Protein AF-A0A151QLY7-F1 (afdb_monomer)

Foldseek 3Di:
DQAPVNVVVQVVCVVVVHDDDDDDPDPDHHVLQDWDWDADPVGDIDTDNPRDPDDDDDDPVVVVVVVVCVVVVNDDDDQDWDWDADPVVRDIDDIDGDD

Solvent-accessible surface area (backbone atoms only — not comparable to full-atom values): 6435 Å² total; per-residue (Å²): 104,37,24,68,68,50,50,52,52,45,51,53,42,40,76,71,74,41,90,75,86,90,71,57,88,59,100,62,72,33,51,58,62,35,69,46,76,46,70,49,96,89,64,53,79,45,80,40,56,82,62,50,77,73,84,87,80,89,49,71,81,54,45,58,54,50,52,52,36,35,79,70,66,76,46,77,87,85,86,70,75,50,74,50,72,41,81,89,78,74,39,72,52,82,67,51,76,78,131

Radius of gyration: 18.34 Å; Cα contacts (8 Å, |Δi|>4): 97; chains: 1; bounding box: 46×32×51 Å

Secondary structure (DSSP, 8-state):
---HHHHHHHHHHHHTT-------SSSSS-GGGPPEEEE-TT--EEEE--S-S------HHHHHHHHHHHHTTS-----PPB--EETTTTEEPP-B---

Sequence (99 aa):
MVAVSGAVCASTLARNGVSVTLFESARGPGGRMSQRREKTEDGTELHFDHGAPFFSVSKFEVLRLVQEWESRGFLAEWKEKFGSFDFHTLKFNNIEQVD

Structure (mmCIF, N/CA/C/O backbone):
data_AF-A0A151QLY7-F1
#
_entry.id   AF-A0A151QLY7-F1
#
loop_
_atom_site.group_PDB
_atom_site.id
_atom_site.type_symbol
_atom_site.label_atom_id
_atom_site.label_alt_id
_atom_site.label_comp_id
_atom_site.label_asym_id
_atom_site.label_entity_id
_atom_site.label_seq_id
_atom_site.pdbx_PDB_ins_code
_atom_site.Cartn_x
_atom_site.Cartn_y
_atom_site.Cartn_z
_atom_site.occupancy
_atom_site.B_iso_or_equiv
_atom_site.auth_seq_id
_atom_site.auth_comp_id
_atom_site.auth_asym_id
_atom_site.auth_atom_id
_atom_site.pdbx_PDB_model_num
ATOM 1 N N . MET A 1 1 ? -3.855 -9.299 9.032 1.00 63.22 1 MET A N 1
ATOM 2 C CA . MET A 1 1 ? -3.196 -8.372 8.095 1.00 63.22 1 MET A CA 1
ATOM 3 C C . MET A 1 1 ? -3.917 -7.029 8.110 1.00 63.22 1 MET A C 1
ATOM 5 O O . MET A 1 1 ? -5.031 -6.928 7.606 1.00 63.22 1 MET A O 1
ATOM 9 N N . VAL A 1 2 ? -3.313 -6.008 8.707 1.00 81.00 2 VAL A N 1
ATOM 10 C CA . VAL A 1 2 ? -3.738 -4.607 8.678 1.00 81.00 2 VAL A CA 1
ATOM 11 C C . VAL A 1 2 ? -3.240 -3.997 7.366 1.00 81.00 2 VAL A C 1
ATOM 13 O O . VAL A 1 2 ? -2.218 -3.317 7.299 1.00 81.00 2 VAL A O 1
ATOM 16 N N . ALA A 1 3 ? -3.959 -4.311 6.291 1.00 88.56 3 ALA A N 1
ATOM 17 C CA . ALA A 1 3 ? -3.813 -3.656 4.994 1.00 88.56 3 ALA A CA 1
ATOM 18 C C . ALA A 1 3 ? -4.700 -2.398 4.922 1.00 88.56 3 ALA A C 1
ATOM 20 O O . ALA A 1 3 ? -5.457 -2.108 5.852 1.00 88.56 3 ALA A O 1
ATOM 21 N N . VAL A 1 4 ? -4.655 -1.686 3.792 1.00 91.62 4 VAL A N 1
ATOM 22 C CA . VAL A 1 4 ? -5.447 -0.464 3.549 1.00 91.62 4 VAL A CA 1
ATOM 23 C C . VAL A 1 4 ? -6.920 -0.600 3.933 1.00 91.62 4 VAL A C 1
ATOM 25 O O . VAL A 1 4 ? -7.461 0.267 4.608 1.00 91.62 4 VAL A O 1
ATOM 28 N N . SER A 1 5 ? -7.562 -1.717 3.590 1.00 92.56 5 SER A N 1
ATOM 29 C CA . SER A 1 5 ? -8.974 -1.958 3.897 1.00 92.56 5 SER A CA 1
ATOM 30 C C . SER A 1 5 ? -9.246 -2.027 5.401 1.00 92.56 5 SER A C 1
ATOM 32 O O . SER A 1 5 ? -10.209 -1.432 5.881 1.00 92.56 5 SER A O 1
ATOM 34 N N . GLY A 1 6 ? -8.378 -2.706 6.156 1.00 94.56 6 GLY A N 1
ATOM 35 C CA . GLY A 1 6 ? -8.471 -2.793 7.613 1.00 94.56 6 GLY A CA 1
ATOM 36 C C . GLY A 1 6 ? -8.267 -1.434 8.280 1.00 94.56 6 GLY A C 1
ATOM 37 O O . GLY A 1 6 ? -9.037 -1.068 9.164 1.00 94.56 6 GLY A O 1
ATOM 38 N N . ALA A 1 7 ? -7.288 -0.656 7.807 1.00 93.44 7 ALA A N 1
ATOM 39 C CA . ALA A 1 7 ? -7.039 0.698 8.296 1.00 93.44 7 ALA A CA 1
ATOM 40 C C . ALA A 1 7 ? -8.218 1.646 8.009 1.00 93.44 7 ALA A C 1
ATOM 42 O O . ALA A 1 7 ? -8.638 2.386 8.898 1.00 93.44 7 ALA A O 1
ATOM 43 N N . VAL A 1 8 ? -8.801 1.586 6.806 1.00 93.25 8 VAL A N 1
ATOM 44 C CA . VAL A 1 8 ? -9.980 2.386 6.428 1.00 93.25 8 VAL A CA 1
ATOM 45 C C . VAL A 1 8 ? -11.197 2.015 7.278 1.00 93.25 8 VAL A C 1
ATOM 47 O O . VAL A 1 8 ? -11.869 2.905 7.800 1.00 93.25 8 VAL A O 1
ATOM 50 N N . CYS A 1 9 ? -11.463 0.719 7.469 1.00 95.56 9 CYS A N 1
ATOM 51 C CA . CYS A 1 9 ? -12.560 0.243 8.314 1.00 95.56 9 CYS A CA 1
ATOM 52 C C . CYS A 1 9 ? -12.396 0.722 9.765 1.00 95.56 9 CYS A C 1
ATOM 54 O O . CYS A 1 9 ? -13.291 1.365 10.314 1.00 95.56 9 CYS A O 1
ATOM 56 N N . ALA A 1 10 ? -11.220 0.496 10.355 1.00 96.38 10 ALA A N 1
ATOM 57 C CA . ALA A 1 10 ? -10.912 0.918 11.717 1.00 96.38 10 ALA A CA 1
ATOM 58 C C . ALA A 1 10 ? -11.001 2.437 11.897 1.00 96.38 10 ALA A C 1
ATOM 60 O O . ALA A 1 10 ? -11.604 2.902 12.859 1.00 96.38 10 ALA A O 1
ATOM 61 N N . SER A 1 11 ? -10.456 3.211 10.953 1.00 94.44 11 SER A N 1
ATOM 62 C CA . SER A 1 11 ? -10.547 4.673 10.966 1.00 94.44 11 SER A CA 1
ATOM 63 C C . SER A 1 11 ? -12.001 5.142 10.905 1.00 94.44 11 SER A C 1
ATOM 65 O O . SER A 1 11 ? -12.396 6.028 11.659 1.00 94.44 11 SER A O 1
ATOM 67 N N . THR A 1 12 ? -12.819 4.514 10.058 1.00 95.69 12 THR A N 1
ATOM 68 C CA . THR A 1 12 ? -14.244 4.845 9.932 1.00 95.69 12 THR A CA 1
ATOM 69 C C . THR A 1 12 ? -14.995 4.557 11.230 1.00 95.69 12 THR A C 1
ATOM 71 O O . THR A 1 12 ? -15.724 5.419 11.713 1.00 95.69 12 THR A O 1
ATOM 74 N N . LEU A 1 13 ? -14.789 3.385 11.836 1.00 97.94 13 LEU A N 1
ATOM 75 C CA . LEU A 1 13 ? -15.407 3.018 13.114 1.00 97.94 13 LEU A CA 1
ATOM 76 C C . LEU A 1 13 ? -14.970 3.953 14.253 1.00 97.94 13 LEU A C 1
ATOM 78 O O . LEU A 1 13 ? -15.818 4.488 14.967 1.00 97.94 13 LEU A O 1
ATOM 82 N N . ALA A 1 14 ? -13.668 4.223 14.369 1.00 97.94 14 ALA A N 1
ATOM 83 C CA . ALA A 1 14 ? -13.121 5.115 15.388 1.00 97.94 14 ALA A CA 1
ATOM 84 C C . ALA A 1 14 ? -13.662 6.548 15.265 1.00 97.94 14 ALA A C 1
ATOM 86 O O . ALA A 1 14 ? -14.022 7.163 16.267 1.00 97.94 14 ALA A O 1
ATOM 87 N N . ARG A 1 15 ? -13.805 7.070 14.036 1.00 96.81 15 ARG A N 1
ATOM 88 C CA . ARG A 1 15 ? -14.416 8.390 13.780 1.00 96.81 15 ARG A CA 1
ATOM 89 C C . ARG A 1 15 ? -15.888 8.462 14.194 1.00 96.81 15 ARG A C 1
ATOM 91 O O . ARG A 1 15 ? -16.377 9.556 14.444 1.00 96.81 15 ARG A O 1
ATOM 98 N N . ASN A 1 16 ? -16.568 7.322 14.295 1.00 97.94 16 ASN A N 1
ATOM 99 C CA . ASN A 1 16 ? -17.941 7.212 14.790 1.00 97.94 16 ASN A CA 1
ATOM 100 C C . ASN A 1 16 ? -18.007 6.833 16.286 1.00 97.94 16 ASN A C 1
ATOM 102 O O . ASN A 1 16 ? -19.051 6.403 16.767 1.00 97.94 16 ASN A O 1
ATOM 106 N N . GLY A 1 17 ? -16.904 6.981 17.031 1.00 98.25 17 GLY A N 1
ATOM 107 C CA . GLY A 1 17 ? -16.865 6.780 18.484 1.00 98.25 17 GLY A CA 1
ATOM 108 C C . GLY A 1 17 ? -16.756 5.322 18.937 1.00 98.25 17 GLY A C 1
ATOM 109 O O . GLY A 1 17 ? -16.840 5.047 20.132 1.00 98.25 17 GLY A O 1
ATOM 110 N N . VAL A 1 18 ? -16.555 4.379 18.014 1.00 98.50 18 VAL A N 1
ATOM 111 C CA . VAL A 1 18 ? -16.369 2.962 18.348 1.00 98.50 18 VAL A CA 1
ATOM 112 C C . VAL A 1 18 ? -14.908 2.717 18.723 1.00 98.50 18 VAL A C 1
ATOM 114 O O . VAL A 1 18 ? -14.004 3.055 17.962 1.00 98.50 18 VAL A O 1
ATOM 117 N N . SER A 1 19 ? -14.662 2.098 19.879 1.00 98.12 19 SER A N 1
ATOM 118 C CA . SER A 1 19 ? -13.312 1.663 20.253 1.00 98.12 19 SER A CA 1
ATOM 119 C C . SER A 1 19 ? -12.858 0.514 19.347 1.00 98.12 19 SER A C 1
ATOM 121 O O . SER A 1 19 ? -13.574 -0.476 19.196 1.00 98.12 19 SER A O 1
ATOM 123 N N . VAL A 1 20 ? -11.676 0.641 18.738 1.00 97.62 20 VAL A N 1
ATOM 124 C CA . VAL A 1 20 ? -11.130 -0.346 17.796 1.00 97.62 20 VAL A CA 1
ATOM 125 C C . VAL A 1 20 ? -9.764 -0.827 18.270 1.00 97.62 20 VAL A C 1
ATOM 127 O O . VAL A 1 20 ? -8.909 -0.034 18.656 1.00 97.62 20 VAL A O 1
ATOM 130 N N . THR A 1 21 ? -9.530 -2.134 18.181 1.00 96.06 21 THR A N 1
ATOM 131 C CA . THR A 1 21 ? -8.207 -2.743 18.357 1.00 96.06 21 THR A CA 1
ATOM 132 C C . THR A 1 21 ? -7.841 -3.505 17.089 1.00 96.06 21 THR A C 1
ATOM 134 O O . THR A 1 21 ? -8.621 -4.320 16.601 1.00 96.06 21 THR A O 1
ATOM 137 N N . LEU A 1 22 ? -6.662 -3.218 16.536 1.00 93.88 22 LEU A N 1
ATOM 138 C CA . LEU A 1 22 ? -6.144 -3.857 15.327 1.00 93.88 22 LEU A CA 1
ATOM 139 C C . LEU A 1 22 ? -5.087 -4.902 15.689 1.00 93.88 22 LEU A C 1
ATOM 141 O O . LEU A 1 22 ? -4.215 -4.639 16.513 1.00 93.88 22 LEU A O 1
ATOM 145 N N . PHE A 1 23 ? -5.132 -6.052 15.018 1.00 93.31 23 PHE A N 1
ATOM 146 C CA . PHE A 1 23 ? -4.151 -7.126 15.174 1.00 93.31 23 PHE A CA 1
ATOM 147 C C . PHE A 1 23 ? -3.460 -7.419 13.837 1.00 93.31 23 PHE A C 1
ATOM 149 O O . PHE A 1 23 ? -4.108 -7.611 12.802 1.00 93.31 23 PHE A O 1
ATOM 156 N N . GLU A 1 24 ? -2.131 -7.475 13.865 1.00 92.44 24 GLU A N 1
ATOM 157 C CA . GLU A 1 24 ? -1.272 -7.793 12.726 1.00 92.44 24 GLU A CA 1
ATOM 158 C C . GLU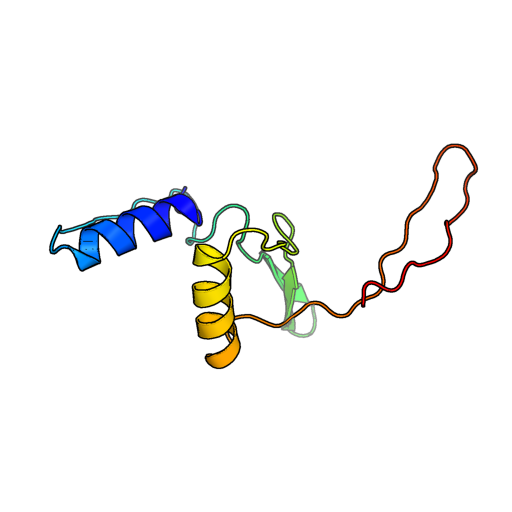 A 1 24 ? -0.246 -8.844 13.154 1.00 92.44 24 GLU A C 1
ATOM 160 O O . GLU A 1 24 ? 0.384 -8.716 14.198 1.00 92.44 24 GLU A O 1
ATOM 165 N N . SER A 1 25 ? -0.099 -9.895 12.350 1.00 92.94 25 SER A N 1
ATOM 166 C CA . SER A 1 25 ? 0.913 -10.936 12.544 1.00 92.94 25 SER A CA 1
ATOM 167 C C . SER A 1 25 ? 2.285 -10.513 12.014 1.00 92.94 25 SER A C 1
ATOM 169 O O . SER A 1 25 ? 3.305 -11.063 12.421 1.00 92.94 25 SER A O 1
ATOM 171 N N . ALA A 1 26 ? 2.318 -9.566 11.072 1.00 90.19 26 ALA A N 1
ATOM 172 C CA . ALA A 1 26 ? 3.552 -8.948 10.598 1.00 90.19 26 ALA A CA 1
ATOM 173 C C . ALA A 1 26 ? 4.160 -7.991 11.643 1.00 90.19 26 ALA A C 1
ATOM 175 O O . ALA A 1 26 ? 3.518 -7.578 12.604 1.00 90.19 26 ALA A O 1
ATOM 176 N N . ARG A 1 27 ? 5.418 -7.587 11.423 1.00 88.56 27 ARG A N 1
ATOM 177 C CA . ARG A 1 27 ? 6.144 -6.655 12.312 1.00 88.56 27 ARG A CA 1
ATOM 178 C C . ARG A 1 27 ? 5.609 -5.217 12.282 1.00 88.56 27 ARG A C 1
ATOM 180 O O . ARG A 1 27 ? 6.023 -4.404 13.100 1.00 88.56 27 ARG A O 1
ATOM 187 N N . GLY A 1 28 ? 4.746 -4.891 11.327 1.00 88.69 28 GLY A N 1
ATOM 188 C CA . GLY A 1 28 ? 4.160 -3.568 11.167 1.00 88.69 28 GLY A CA 1
ATOM 18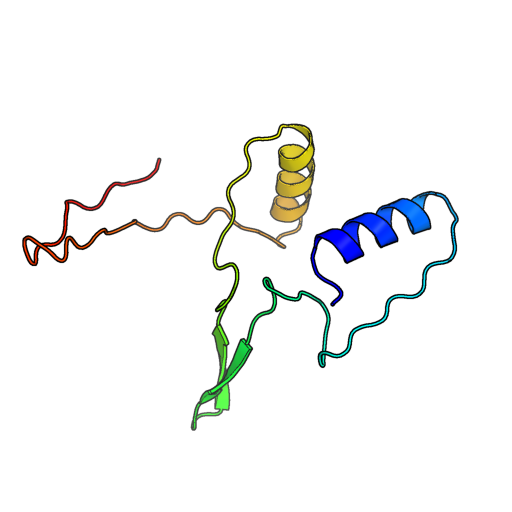9 C C . GLY A 1 28 ? 2.963 -3.593 10.214 1.00 88.69 28 GLY A C 1
ATOM 190 O O . GLY A 1 28 ? 2.773 -4.583 9.501 1.00 88.69 28 GLY A O 1
ATOM 191 N N . PRO A 1 29 ? 2.147 -2.525 10.215 1.00 90.81 29 PRO A N 1
ATOM 192 C CA . PRO A 1 29 ? 0.988 -2.399 9.338 1.00 90.81 29 PRO A CA 1
ATOM 193 C C . PRO A 1 29 ? 1.401 -2.133 7.880 1.00 90.81 29 PRO A C 1
ATOM 195 O O . PRO A 1 29 ? 2.559 -1.852 7.582 1.00 90.81 29 PRO A O 1
ATOM 198 N N . GLY A 1 30 ? 0.432 -2.183 6.966 1.00 91.38 30 GLY A N 1
ATOM 199 C CA . GLY A 1 30 ? 0.593 -1.804 5.555 1.00 91.38 30 GLY A CA 1
ATOM 200 C C . GLY A 1 30 ? 0.320 -2.958 4.598 1.00 91.38 30 GLY A C 1
ATOM 201 O O . GLY A 1 30 ? -0.257 -2.773 3.523 1.00 91.38 30 GLY A O 1
ATOM 202 N N . GLY A 1 31 ? 0.633 -4.184 5.012 1.00 91.88 31 GLY A N 1
ATOM 203 C CA . GLY A 1 31 ? 0.334 -5.373 4.232 1.00 91.88 31 GLY A CA 1
ATOM 204 C C . GLY A 1 31 ? 1.003 -5.359 2.849 1.00 91.88 31 GLY A C 1
ATOM 205 O O . GLY A 1 31 ? 2.211 -5.211 2.758 1.00 91.88 31 GLY A O 1
ATOM 206 N N . ARG A 1 32 ? 0.241 -5.482 1.750 1.00 93.44 32 ARG A N 1
ATOM 207 C CA . ARG A 1 32 ? 0.800 -5.436 0.379 1.00 93.44 32 ARG A CA 1
ATOM 208 C C . ARG A 1 32 ? 1.322 -4.048 -0.021 1.00 93.44 32 ARG A C 1
ATOM 210 O O . ARG A 1 32 ? 1.937 -3.932 -1.067 1.00 93.44 32 ARG A O 1
ATOM 217 N N . MET A 1 33 ? 1.085 -3.020 0.791 1.00 93.56 33 MET A N 1
ATOM 218 C CA . MET A 1 33 ? 1.619 -1.668 0.587 1.00 93.56 33 MET A CA 1
ATOM 219 C C . MET A 1 33 ? 2.779 -1.355 1.547 1.00 93.56 33 MET A C 1
ATOM 221 O O . MET A 1 33 ? 3.105 -0.194 1.755 1.00 93.56 33 MET A O 1
ATOM 225 N N . SER A 1 34 ? 3.347 -2.357 2.231 1.00 93.44 34 SER A N 1
ATOM 226 C CA . SER A 1 34 ? 4.494 -2.134 3.115 1.00 93.44 34 SER A CA 1
ATOM 227 C C . SER A 1 34 ? 5.796 -2.020 2.324 1.00 93.44 34 SER A C 1
ATOM 229 O O . SER A 1 34 ? 6.067 -2.877 1.479 1.00 93.44 34 SER A O 1
ATOM 231 N N . GLN A 1 35 ? 6.650 -1.074 2.711 1.00 91.81 35 GLN A N 1
ATOM 232 C CA . GLN A 1 35 ? 8.021 -0.974 2.217 1.00 91.81 35 GLN A CA 1
ATOM 233 C C . GLN A 1 35 ? 8.952 -1.954 2.928 1.00 91.81 35 GLN A C 1
ATOM 235 O O . GLN A 1 35 ? 9.024 -2.001 4.163 1.00 91.81 35 GLN A O 1
ATOM 240 N N . ARG A 1 36 ? 9.715 -2.715 2.143 1.00 91.12 36 ARG A N 1
ATOM 241 C CA . ARG A 1 36 ? 10.846 -3.492 2.645 1.00 91.12 36 ARG A CA 1
ATOM 242 C C . ARG A 1 36 ? 12.057 -2.575 2.778 1.00 91.12 36 ARG A C 1
ATOM 244 O O . ARG A 1 36 ? 12.357 -1.823 1.860 1.00 91.12 36 ARG A O 1
ATOM 251 N N . ARG A 1 37 ? 12.743 -2.660 3.916 1.00 93.31 37 ARG A N 1
ATOM 252 C CA . ARG A 1 37 ? 13.958 -1.892 4.204 1.00 93.31 37 ARG A CA 1
ATOM 253 C C . ARG A 1 37 ? 15.160 -2.818 4.193 1.00 93.31 37 ARG A C 1
ATOM 255 O O . ARG A 1 37 ? 15.105 -3.870 4.829 1.00 93.31 37 ARG A O 1
ATOM 262 N N . GLU A 1 38 ? 16.210 -2.419 3.496 1.00 94.75 38 GLU A N 1
ATOM 263 C CA . GLU A 1 38 ? 17.495 -3.116 3.454 1.00 94.75 38 GLU A CA 1
ATOM 264 C C . GLU A 1 38 ? 18.621 -2.135 3.760 1.00 94.75 38 GLU A C 1
ATOM 266 O O . GLU A 1 38 ? 18.507 -0.948 3.464 1.00 94.75 38 GLU A O 1
ATOM 271 N N . LYS A 1 39 ? 19.708 -2.629 4.351 1.00 96.38 39 LYS A N 1
ATOM 272 C CA . LYS A 1 39 ? 20.907 -1.828 4.607 1.00 96.38 39 LYS A CA 1
ATOM 273 C C . LYS A 1 39 ? 22.042 -2.316 3.728 1.00 96.38 39 LYS A C 1
ATOM 275 O O . LYS A 1 39 ? 22.330 -3.511 3.705 1.00 96.38 39 LYS A O 1
ATOM 280 N N . THR A 1 40 ? 22.675 -1.397 3.021 1.00 95.81 40 THR A N 1
ATOM 281 C CA . THR A 1 40 ? 23.903 -1.650 2.265 1.00 95.81 40 THR A CA 1
ATOM 282 C C . THR A 1 40 ? 25.112 -1.732 3.202 1.00 95.81 40 THR A C 1
ATOM 284 O O . THR A 1 40 ? 25.028 -1.389 4.384 1.00 95.81 40 THR A O 1
ATOM 287 N N . GLU A 1 41 ? 26.253 -2.195 2.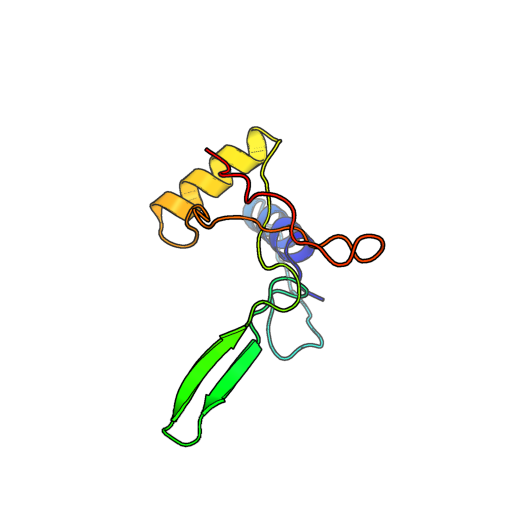684 1.00 95.56 41 GLU A N 1
ATOM 288 C CA . GLU A 1 41 ? 27.496 -2.336 3.462 1.00 95.56 41 GLU A CA 1
ATOM 289 C C . GLU A 1 41 ? 28.009 -1.001 4.024 1.00 95.56 41 GLU A C 1
ATOM 291 O O . GLU A 1 41 ? 28.558 -0.964 5.123 1.00 95.56 41 GLU A O 1
ATOM 296 N N . ASP A 1 42 ? 27.781 0.102 3.307 1.00 96.31 42 ASP A N 1
ATOM 297 C CA . ASP A 1 42 ? 28.103 1.468 3.743 1.00 96.31 42 ASP A CA 1
ATOM 298 C C . ASP A 1 42 ? 27.063 2.064 4.715 1.00 96.31 42 ASP A C 1
ATOM 300 O O . ASP A 1 42 ? 27.215 3.195 5.175 1.00 96.31 42 ASP A O 1
ATOM 304 N N . GLY A 1 43 ? 26.022 1.304 5.071 1.00 95.38 43 GLY A N 1
ATOM 305 C CA . GLY A 1 43 ? 25.000 1.690 6.042 1.00 95.38 43 GLY A CA 1
ATOM 306 C C . GLY A 1 43 ? 23.830 2.497 5.474 1.00 95.38 43 GLY A C 1
ATOM 307 O O . GLY A 1 43 ? 22.937 2.858 6.246 1.00 95.38 43 GLY A O 1
ATOM 308 N N . THR A 1 44 ? 23.795 2.752 4.163 1.00 96.81 44 THR A N 1
ATOM 309 C CA . THR A 1 44 ? 22.660 3.402 3.493 1.00 96.81 44 THR A CA 1
ATOM 310 C C . THR A 1 44 ? 21.403 2.527 3.606 1.00 96.81 44 THR A C 1
ATOM 312 O O . THR A 1 44 ? 21.444 1.313 3.398 1.00 96.81 44 THR A O 1
ATOM 315 N N . GLU A 1 45 ? 20.263 3.130 3.961 1.00 97.00 45 GLU A N 1
ATOM 316 C CA . GLU A 1 45 ? 18.973 2.432 4.018 1.00 97.00 45 GLU A CA 1
ATOM 317 C C . GLU A 1 45 ? 18.255 2.559 2.669 1.00 97.00 45 GLU A C 1
ATOM 319 O O . GLU A 1 45 ? 18.026 3.658 2.164 1.00 97.00 45 GLU A O 1
ATOM 324 N N . LEU A 1 46 ? 17.913 1.419 2.076 1.00 96.38 46 LEU A N 1
ATOM 325 C CA . LEU A 1 46 ? 17.170 1.313 0.828 1.00 96.38 46 LEU A CA 1
ATOM 326 C C . LEU A 1 46 ? 15.744 0.847 1.110 1.00 96.38 46 LEU A C 1
ATOM 328 O O . LEU A 1 46 ? 15.514 -0.004 1.971 1.00 96.38 46 LEU A O 1
ATOM 332 N N . HIS A 1 47 ? 14.793 1.387 0.352 1.00 94.38 47 HIS A N 1
ATOM 333 C CA . HIS A 1 47 ? 13.366 1.123 0.503 1.00 94.38 47 HIS A CA 1
ATOM 334 C C . HIS A 1 47 ? 12.805 0.524 -0.787 1.00 94.38 47 HIS A C 1
ATOM 336 O O . HIS A 1 47 ? 13.041 1.053 -1.870 1.00 94.38 47 HIS A O 1
ATOM 342 N N . PHE A 1 48 ? 12.052 -0.570 -0.664 1.00 93.94 48 PHE A N 1
ATOM 343 C CA . PHE A 1 48 ? 11.511 -1.313 -1.800 1.00 93.94 48 PHE A CA 1
ATOM 344 C C . PHE A 1 48 ? 10.022 -1.618 -1.628 1.00 93.94 48 PHE A C 1
ATOM 346 O O . PHE A 1 48 ? 9.612 -2.301 -0.683 1.00 93.94 48 PHE A O 1
ATOM 353 N N . ASP A 1 49 ? 9.223 -1.179 -2.597 1.00 94.00 49 ASP A N 1
ATOM 354 C CA . ASP A 1 49 ? 7.791 -1.458 -2.697 1.00 94.00 49 ASP A CA 1
ATOM 355 C C . ASP A 1 49 ? 7.533 -2.709 -3.550 1.00 94.00 49 ASP A C 1
ATOM 357 O O . ASP A 1 49 ? 7.214 -2.640 -4.733 1.00 94.00 49 ASP A O 1
ATOM 361 N N . HIS A 1 50 ? 7.688 -3.894 -2.950 1.00 92.69 50 HIS A N 1
ATOM 362 C CA . HIS A 1 50 ? 7.519 -5.167 -3.673 1.00 92.69 50 HIS A CA 1
ATOM 363 C C . HIS A 1 50 ?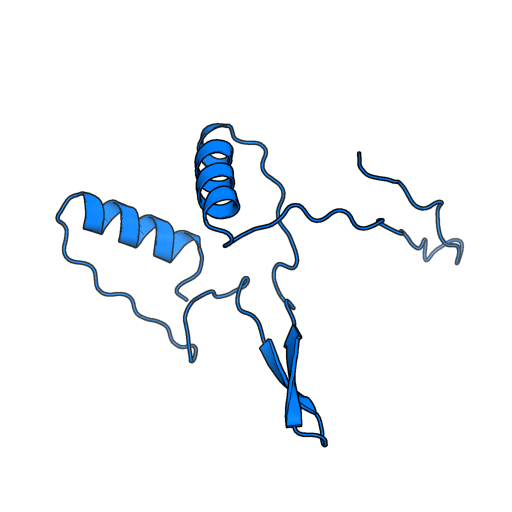 6.063 -5.561 -3.950 1.00 92.69 50 HIS A C 1
ATOM 365 O O . HIS A 1 50 ? 5.816 -6.420 -4.793 1.00 92.69 50 HIS A O 1
ATOM 371 N N . GLY A 1 51 ? 5.107 -5.021 -3.192 1.00 91.81 51 GLY A N 1
ATOM 372 C CA . GLY A 1 51 ? 3.704 -5.411 -3.305 1.00 91.81 51 GLY A CA 1
ATOM 373 C C . GLY A 1 51 ? 2.920 -4.508 -4.253 1.00 91.81 51 GLY A C 1
ATOM 374 O O . GLY A 1 51 ? 2.550 -4.929 -5.344 1.00 91.81 51 GLY A O 1
ATOM 375 N N . ALA A 1 52 ? 2.638 -3.283 -3.818 1.00 91.50 52 ALA A N 1
ATOM 376 C CA . ALA A 1 52 ? 1.926 -2.276 -4.597 1.00 91.50 52 ALA A CA 1
ATOM 377 C C . ALA A 1 52 ? 2.852 -1.072 -4.840 1.00 91.50 52 ALA A C 1
ATOM 379 O O . ALA A 1 52 ? 2.912 -0.194 -3.982 1.00 91.50 52 ALA A O 1
ATOM 380 N N . PRO A 1 53 ? 3.574 -1.027 -5.975 1.00 90.06 53 PRO A N 1
ATOM 381 C CA . PRO A 1 53 ? 4.505 0.063 -6.268 1.00 90.06 53 PRO A CA 1
ATOM 382 C C . PRO A 1 53 ? 3.776 1.370 -6.612 1.00 90.06 53 PRO A C 1
ATOM 384 O O . PRO A 1 53 ? 4.301 2.451 -6.379 1.00 90.06 53 PRO A O 1
ATOM 387 N N . PHE A 1 54 ? 2.556 1.275 -7.149 1.00 93.00 54 PHE A N 1
ATOM 388 C CA . PHE A 1 54 ? 1.666 2.404 -7.404 1.00 93.00 54 PHE A CA 1
ATOM 389 C C . PHE A 1 54 ? 0.209 1.977 -7.413 1.00 93.00 54 PHE A C 1
ATOM 391 O O . PHE A 1 54 ? -0.115 0.787 -7.425 1.00 93.00 54 PHE A O 1
ATOM 398 N N . PHE A 1 55 ? -0.678 2.964 -7.429 1.00 93.38 55 PHE A N 1
ATOM 399 C CA . PHE A 1 55 ? -2.100 2.761 -7.641 1.00 93.38 55 PHE A CA 1
ATOM 400 C C . PHE A 1 55 ? -2.655 3.882 -8.517 1.00 93.38 55 PHE A C 1
ATOM 402 O O . PHE A 1 55 ? -2.139 4.996 -8.521 1.00 93.38 55 PHE A O 1
ATOM 409 N N . SER A 1 56 ? -3.724 3.582 -9.248 1.00 93.12 56 SER A N 1
ATOM 410 C CA . SER A 1 56 ? -4.511 4.573 -9.976 1.00 93.12 56 SER A CA 1
ATOM 411 C C . SER A 1 56 ? -5.811 4.864 -9.230 1.00 93.12 56 SER A C 1
ATOM 413 O O . SER A 1 56 ? -6.305 4.051 -8.442 1.00 93.12 56 SER A O 1
ATOM 415 N N . VAL A 1 57 ? -6.377 6.044 -9.473 1.00 92.31 57 VAL A N 1
ATOM 416 C CA . VAL A 1 57 ? -7.625 6.487 -8.849 1.00 92.31 57 VAL A CA 1
ATOM 417 C C . VAL A 1 57 ? -8.649 6.750 -9.939 1.00 92.31 57 VAL A C 1
ATOM 419 O O . VAL A 1 57 ? -8.439 7.598 -10.795 1.00 92.31 57 VAL A O 1
ATOM 422 N N . SER A 1 58 ? -9.775 6.041 -9.896 1.00 91.38 58 SER A N 1
ATOM 423 C CA . SER A 1 58 ? -10.887 6.232 -10.841 1.00 91.38 58 SER A CA 1
ATOM 424 C C . SER A 1 58 ? -12.168 6.748 -10.185 1.00 91.38 58 SER A C 1
ATOM 426 O O . SER A 1 58 ? -13.102 7.147 -10.875 1.00 91.38 58 SER A O 1
ATOM 428 N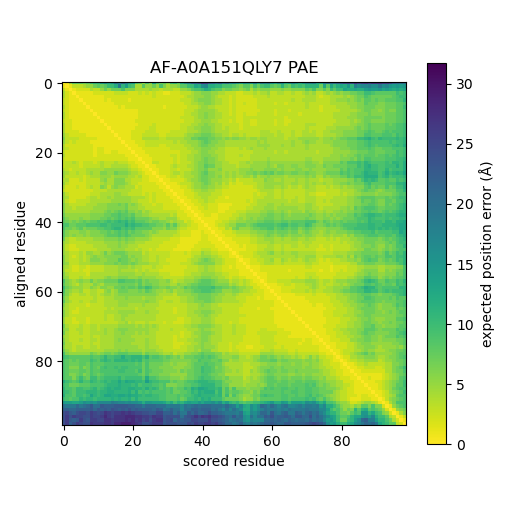 N . LYS A 1 59 ? -12.230 6.74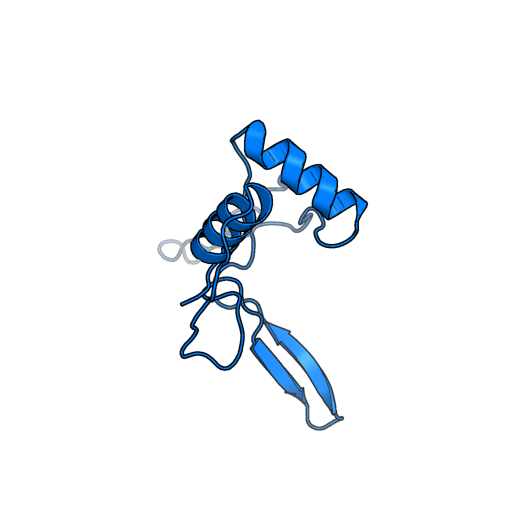1 -8.849 1.00 93.19 59 LYS A N 1
ATOM 429 C CA . LYS A 1 59 ? -13.416 7.121 -8.079 1.00 93.19 59 LYS A CA 1
ATOM 430 C C . LYS A 1 59 ? -13.236 8.490 -7.436 1.00 93.19 59 LYS A C 1
ATOM 432 O O . LYS A 1 59 ? -12.250 8.716 -6.734 1.00 93.19 59 LYS A O 1
ATOM 437 N N . PHE A 1 60 ? -14.205 9.382 -7.635 1.00 89.50 60 PHE A N 1
ATOM 438 C CA . PHE A 1 60 ? -14.136 10.766 -7.158 1.00 89.50 60 PHE A CA 1
ATOM 439 C C . PHE A 1 60 ? -14.011 10.858 -5.630 1.00 89.50 60 PHE A C 1
ATOM 441 O O . PHE A 1 60 ? -13.258 11.679 -5.109 1.00 89.50 60 PHE A O 1
ATOM 448 N N . GLU A 1 61 ? -14.687 9.973 -4.897 1.00 87.00 61 GLU A N 1
ATOM 449 C CA . GLU A 1 61 ? -14.606 9.916 -3.438 1.00 87.00 61 GLU A CA 1
ATOM 450 C C . GLU A 1 61 ? -13.194 9.581 -2.928 1.00 87.00 61 GLU A C 1
ATOM 452 O O . GLU A 1 61 ? -12.789 10.070 -1.874 1.00 87.00 61 GLU A O 1
ATOM 457 N N . VAL A 1 62 ? -12.423 8.800 -3.692 1.00 89.50 62 VAL A N 1
ATOM 458 C CA . VAL A 1 62 ? -11.026 8.465 -3.374 1.00 89.50 62 VAL A CA 1
ATOM 459 C C . VAL A 1 62 ? -10.092 9.594 -3.805 1.00 89.50 62 VAL A C 1
ATOM 461 O O . VAL A 1 62 ? -9.121 9.877 -3.107 1.00 89.50 62 VAL A O 1
ATOM 464 N N . LEU A 1 63 ? -10.406 10.289 -4.901 1.00 93.69 63 LEU A N 1
ATOM 465 C CA . LEU A 1 63 ? -9.593 11.395 -5.411 1.00 93.69 63 LEU A CA 1
ATOM 466 C C . LEU A 1 63 ? -9.426 12.510 -4.374 1.00 93.69 63 LEU A C 1
ATOM 468 O O . LEU A 1 63 ? -8.311 12.971 -4.151 1.00 93.69 63 LEU A O 1
ATOM 472 N N . ARG A 1 64 ? -10.504 12.887 -3.676 1.00 91.69 64 ARG A N 1
ATOM 473 C CA . ARG A 1 64 ? -10.432 13.907 -2.618 1.00 91.69 64 ARG A CA 1
ATOM 474 C C . ARG A 1 64 ? -9.479 13.507 -1.486 1.00 91.69 64 ARG A C 1
ATOM 476 O O . ARG A 1 64 ? -8.754 14.352 -0.970 1.00 91.69 64 ARG A O 1
ATOM 483 N N . LEU A 1 65 ? -9.488 12.231 -1.097 1.00 92.12 65 LEU A N 1
ATOM 484 C CA . LEU A 1 65 ? -8.594 11.708 -0.062 1.00 92.12 65 LEU A CA 1
ATOM 485 C C . LEU A 1 65 ? -7.134 11.729 -0.529 1.00 92.12 65 LEU A C 1
ATOM 487 O O . LEU A 1 65 ? -6.250 12.108 0.232 1.00 92.12 65 LEU A O 1
ATOM 491 N N . VAL A 1 66 ? -6.892 11.363 -1.788 1.00 94.44 66 VAL A N 1
ATOM 492 C CA . VAL A 1 66 ? -5.553 11.380 -2.388 1.00 94.44 66 VAL A CA 1
ATOM 493 C C . VAL A 1 66 ? -5.011 12.801 -2.491 1.00 94.44 66 VAL A C 1
ATOM 495 O O . VAL A 1 66 ? -3.874 13.022 -2.098 1.00 94.44 66 VAL A O 1
ATOM 498 N N . GLN A 1 67 ? -5.829 13.774 -2.897 1.00 94.00 67 GLN A N 1
ATOM 499 C CA . GLN A 1 67 ? -5.446 15.191 -2.920 1.00 94.00 67 GLN A CA 1
ATOM 500 C C . GLN A 1 67 ? -5.117 15.726 -1.520 1.00 94.00 67 GLN A C 1
ATOM 502 O O . GLN A 1 67 ? -4.162 16.482 -1.348 1.00 94.00 67 GLN A O 1
ATOM 507 N N . GLU A 1 68 ? -5.876 15.322 -0.494 1.00 93.94 68 GLU A N 1
ATOM 508 C CA . GLU A 1 68 ? -5.546 15.662 0.894 1.00 93.94 68 GLU A CA 1
ATOM 509 C C . GLU A 1 68 ? -4.179 15.079 1.283 1.00 93.94 68 GLU A C 1
ATOM 511 O O . GLU A 1 68 ? -3.331 15.791 1.819 1.00 93.94 68 GLU A O 1
ATOM 516 N N . TRP A 1 69 ? -3.940 13.799 0.997 1.00 94.88 69 TRP A N 1
ATOM 517 C CA . TRP A 1 69 ? -2.674 13.130 1.302 1.00 94.88 69 TRP A CA 1
ATOM 518 C C . TRP A 1 69 ? -1.487 13.715 0.537 1.00 94.88 69 TRP A C 1
ATOM 520 O O . TRP A 1 69 ? -0.424 13.893 1.130 1.00 94.88 69 TRP A O 1
ATOM 530 N N . GLU A 1 70 ? -1.671 14.072 -0.729 1.00 96.00 70 GLU A N 1
ATOM 531 C CA . GLU A 1 70 ? -0.670 14.757 -1.545 1.00 96.00 70 GLU A CA 1
ATOM 532 C C . GLU A 1 70 ? -0.350 16.148 -0.982 1.00 96.00 70 GLU A C 1
ATOM 534 O O . GLU A 1 70 ? 0.815 16.463 -0.756 1.00 96.00 70 GLU A O 1
ATOM 539 N N . SER A 1 71 ? -1.364 16.943 -0.610 1.00 96.19 71 SER A N 1
ATOM 540 C CA . SER A 1 71 ? -1.152 18.260 0.019 1.00 96.19 71 SER A CA 1
ATOM 541 C C . SER A 1 71 ? -0.400 18.191 1.355 1.00 96.19 71 SER A C 1
ATOM 543 O O . SER A 1 71 ? 0.210 19.167 1.790 1.00 96.19 71 SER A O 1
ATOM 545 N N . ARG A 1 72 ? -0.438 17.026 2.009 1.00 96.69 72 ARG A N 1
ATOM 546 C CA . ARG A 1 72 ? 0.257 16.729 3.268 1.00 96.69 72 ARG A CA 1
ATOM 547 C C . ARG A 1 72 ? 1.619 16.066 3.051 1.00 96.69 72 ARG A C 1
ATOM 549 O O . ARG A 1 72 ? 2.299 15.775 4.031 1.00 96.69 72 ARG A O 1
ATOM 556 N N . GLY A 1 73 ? 2.009 15.821 1.799 1.00 96.06 73 GLY A N 1
ATOM 557 C CA . GLY A 1 73 ? 3.284 15.212 1.427 1.00 96.06 73 GLY A CA 1
ATOM 558 C C . GLY A 1 73 ? 3.375 13.706 1.685 1.00 96.06 73 GLY A C 1
ATOM 559 O O . GLY A 1 73 ? 4.478 13.176 1.761 1.00 96.06 73 GLY A O 1
ATOM 560 N N . PHE A 1 74 ? 2.249 13.002 1.849 1.00 93.62 74 PHE A N 1
ATOM 561 C CA . PHE A 1 74 ? 2.251 11.540 2.010 1.00 93.62 74 PHE A CA 1
ATOM 562 C C . PHE A 1 74 ? 2.301 10.785 0.683 1.00 93.62 74 PHE A C 1
ATOM 564 O O . PHE A 1 74 ? 2.676 9.616 0.662 1.00 93.62 74 PHE A O 1
ATOM 571 N N . LEU A 1 75 ? 1.885 11.436 -0.401 1.00 94.88 75 LEU A N 1
ATOM 572 C CA . LEU A 1 75 ? 1.865 10.895 -1.752 1.00 94.88 75 LEU A CA 1
ATOM 573 C C . LEU A 1 75 ? 2.427 11.927 -2.723 1.00 94.88 75 LEU A C 1
ATOM 575 O O . LEU A 1 75 ? 2.405 13.125 -2.445 1.00 94.88 75 LEU A O 1
ATOM 579 N N . ALA A 1 76 ? 2.875 11.438 -3.871 1.00 93.88 76 ALA A N 1
ATOM 580 C CA . ALA A 1 76 ? 3.193 12.235 -5.040 1.00 93.88 76 ALA A CA 1
ATOM 581 C C . ALA A 1 76 ? 2.754 11.463 -6.287 1.00 93.88 76 ALA A C 1
ATOM 583 O O . ALA A 1 76 ? 2.788 10.229 -6.303 1.00 93.88 76 ALA A O 1
ATOM 584 N N . GLU A 1 77 ? 2.351 12.188 -7.325 1.00 93.06 77 GLU A N 1
ATOM 585 C CA . GLU A 1 77 ? 2.119 11.606 -8.642 1.00 93.06 77 GLU A CA 1
ATOM 586 C C . GLU A 1 77 ? 3.400 10.968 -9.197 1.00 93.06 77 GLU A C 1
ATOM 588 O O . GLU A 1 77 ? 4.479 11.571 -9.191 1.00 93.06 77 GLU A O 1
ATOM 593 N N . TRP A 1 78 ? 3.276 9.743 -9.706 1.00 91.81 78 TRP A N 1
ATOM 594 C CA . TRP A 1 78 ? 4.386 9.048 -10.339 1.00 91.81 78 TRP A CA 1
ATOM 595 C C . TRP A 1 78 ? 4.490 9.460 -11.814 1.00 91.81 78 TRP A C 1
ATOM 597 O O . TRP A 1 78 ? 3.710 9.016 -12.648 1.00 91.81 78 TRP A O 1
ATOM 607 N N . LYS A 1 79 ? 5.497 10.284 -12.128 1.00 89.31 79 LYS A N 1
ATOM 608 C CA . LYS A 1 79 ? 5.746 10.865 -13.463 1.00 89.31 79 LYS A CA 1
ATOM 609 C C . LYS A 1 79 ? 6.804 10.130 -14.295 1.00 89.31 79 LYS A C 1
ATOM 611 O O . LYS A 1 79 ? 7.478 10.750 -15.118 1.00 89.31 79 LYS A O 1
ATOM 616 N N . GLU A 1 80 ? 7.008 8.834 -14.061 1.00 87.31 80 GLU A N 1
ATOM 617 C CA . GLU A 1 80 ? 7.998 8.079 -14.836 1.00 87.31 80 GLU A CA 1
ATOM 618 C C . GLU A 1 80 ? 7.391 7.474 -16.093 1.00 87.31 80 GLU A C 1
ATOM 620 O O . GLU A 1 80 ? 6.181 7.350 -16.275 1.00 87.31 80 GLU A O 1
ATOM 625 N N . LYS A 1 81 ? 8.294 7.063 -16.969 1.00 86.88 81 LYS A N 1
ATOM 626 C CA . LYS A 1 81 ? 7.972 6.455 -18.244 1.00 86.88 81 LYS A CA 1
ATOM 627 C C . LYS A 1 81 ? 7.733 4.956 -18.090 1.00 86.88 81 LYS A C 1
ATOM 629 O O . LYS A 1 81 ? 8.550 4.253 -17.496 1.00 86.88 81 LYS A O 1
ATOM 634 N N . PHE A 1 82 ? 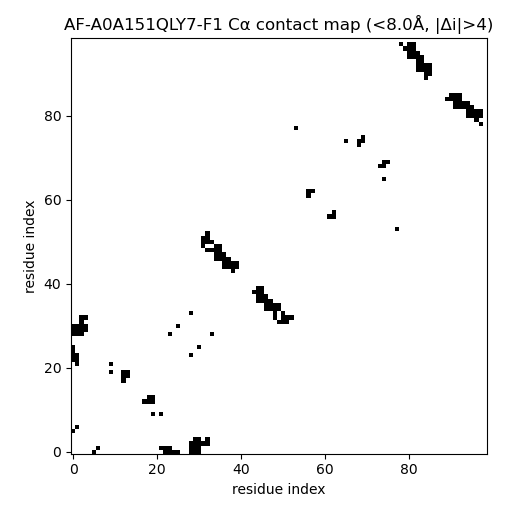6.664 4.454 -18.702 1.00 85.94 82 PHE A N 1
ATOM 635 C CA . PHE A 1 82 ? 6.379 3.023 -18.736 1.00 85.94 82 PHE A CA 1
ATOM 636 C C . PHE A 1 82 ? 6.966 2.396 -20.002 1.00 85.94 82 PHE A C 1
ATOM 638 O O . PHE A 1 82 ? 6.737 2.856 -21.119 1.00 85.94 82 PHE A O 1
ATOM 645 N N . GLY A 1 83 ? 7.738 1.325 -19.826 1.00 88.19 83 GLY A N 1
ATOM 646 C CA . GLY A 1 83 ? 8.204 0.475 -20.918 1.00 88.19 83 GLY A CA 1
ATOM 647 C C . GLY A 1 83 ? 7.432 -0.839 -20.942 1.00 88.19 83 GLY A C 1
ATOM 648 O O . GLY A 1 83 ? 7.021 -1.343 -19.898 1.00 88.19 83 GLY A O 1
ATOM 649 N N . SER A 1 84 ? 7.273 -1.431 -22.124 1.00 90.69 84 SER A N 1
ATOM 650 C CA . SER A 1 84 ? 6.807 -2.813 -22.247 1.00 90.69 84 SER A CA 1
ATOM 651 C C . SER A 1 84 ? 7.765 -3.626 -23.110 1.00 90.69 84 SER A C 1
ATOM 653 O O . SER A 1 84 ? 8.346 -3.122 -24.070 1.00 90.69 84 SER A O 1
ATOM 655 N N . PHE A 1 85 ? 7.963 -4.883 -22.724 1.00 92.31 85 PHE A N 1
ATOM 656 C CA . PHE A 1 85 ? 8.797 -5.842 -23.435 1.00 92.31 85 PHE A CA 1
ATOM 657 C C . PHE A 1 85 ? 7.914 -6.984 -23.920 1.00 92.31 85 PHE A C 1
ATOM 659 O O . PHE A 1 85 ? 7.228 -7.623 -23.121 1.00 92.31 85 PHE A O 1
ATOM 666 N N . ASP A 1 86 ? 7.937 -7.235 -25.222 1.00 93.19 86 ASP A N 1
ATOM 667 C CA . ASP A 1 86 ? 7.243 -8.360 -25.824 1.00 93.19 86 ASP A CA 1
ATOM 668 C C . ASP A 1 86 ? 8.184 -9.566 -25.906 1.00 93.19 86 ASP A C 1
ATOM 670 O O . ASP A 1 86 ? 9.168 -9.581 -26.651 1.00 93.19 86 ASP A O 1
ATOM 674 N N . PHE A 1 87 ? 7.851 -10.606 -25.142 1.00 93.69 87 PHE A N 1
ATOM 675 C CA . PHE A 1 87 ? 8.612 -11.848 -25.103 1.00 93.69 87 PHE A CA 1
ATOM 676 C C . PHE A 1 87 ? 8.564 -12.629 -26.424 1.00 93.69 87 PHE A C 1
ATOM 678 O O . PHE A 1 87 ? 9.517 -13.334 -26.745 1.00 93.69 87 PHE A O 1
ATOM 685 N N . HIS A 1 88 ? 7.494 -12.510 -27.213 1.00 95.19 88 HIS A N 1
ATOM 686 C CA . HIS A 1 88 ? 7.372 -13.249 -28.469 1.00 95.19 88 HIS A CA 1
ATOM 687 C C . HIS A 1 88 ? 8.256 -12.663 -29.567 1.00 95.19 88 HIS A C 1
ATOM 689 O O . HIS A 1 88 ? 8.842 -13.407 -30.353 1.00 95.19 88 HIS A O 1
ATOM 695 N N . THR A 1 89 ? 8.371 -11.336 -29.619 1.00 94.94 89 THR A N 1
ATOM 696 C CA . THR A 1 89 ? 9.207 -10.642 -30.608 1.00 94.94 89 THR A CA 1
ATOM 697 C C . THR A 1 8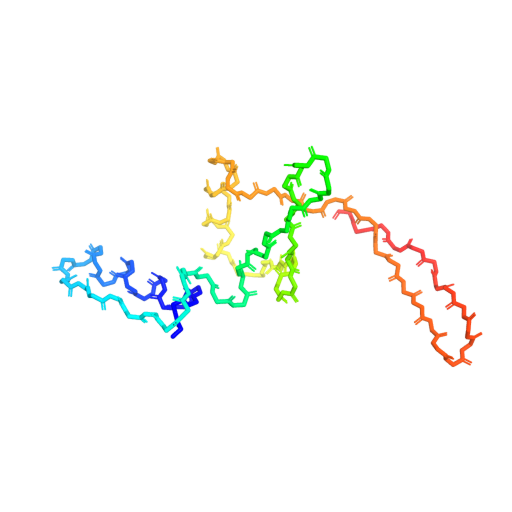9 ? 10.608 -10.310 -30.096 1.00 94.94 89 THR A C 1
ATOM 699 O O . THR A 1 89 ? 11.456 -9.913 -30.897 1.00 94.94 89 THR A O 1
ATOM 702 N N . LEU A 1 90 ? 10.864 -10.499 -28.794 1.00 94.19 90 LEU A N 1
ATOM 703 C CA . LEU A 1 90 ? 12.099 -10.139 -28.087 1.00 94.19 90 LEU A CA 1
ATOM 704 C C . LEU A 1 90 ? 12.470 -8.657 -28.256 1.00 94.19 90 LEU A C 1
ATOM 706 O O . LEU A 1 90 ? 13.645 -8.304 -28.380 1.00 94.19 90 LEU A O 1
ATOM 710 N N . LYS A 1 91 ? 11.461 -7.781 -28.286 1.00 93.12 91 LYS A N 1
ATOM 711 C CA . LYS A 1 91 ? 11.622 -6.340 -28.507 1.00 93.12 91 LYS A CA 1
ATOM 712 C C . LYS A 1 91 ? 10.938 -5.534 -27.412 1.00 93.12 91 LYS A C 1
ATOM 714 O O . LYS A 1 91 ? 9.902 -5.921 -26.880 1.00 93.12 91 LYS A O 1
ATOM 719 N N . PHE A 1 92 ? 11.515 -4.373 -27.116 1.00 89.00 92 PHE A N 1
ATOM 720 C CA . PHE A 1 92 ? 10.816 -3.334 -26.372 1.00 89.00 92 PHE A CA 1
ATOM 721 C C . PHE A 1 92 ? 9.843 -2.617 -27.306 1.00 89.00 92 PHE A C 1
ATOM 723 O O . PHE A 1 92 ? 10.218 -2.233 -28.417 1.00 89.00 92 PHE A O 1
ATOM 730 N N . ASN A 1 93 ? 8.611 -2.425 -26.847 1.00 84.44 93 ASN A N 1
ATOM 731 C CA . ASN A 1 93 ? 7.693 -1.498 -27.491 1.00 84.44 93 ASN A CA 1
ATOM 732 C C . ASN A 1 93 ? 8.121 -0.065 -27.162 1.00 84.44 93 ASN A C 1
ATOM 734 O O . ASN A 1 93 ? 8.833 0.180 -26.182 1.00 84.44 93 ASN A O 1
ATOM 738 N N . ASN A 1 94 ? 7.679 0.888 -27.981 1.00 76.19 94 ASN A N 1
ATOM 739 C CA . ASN A 1 94 ? 7.933 2.296 -27.708 1.00 76.19 94 ASN A CA 1
ATOM 740 C C . ASN A 1 94 ? 7.396 2.670 -26.321 1.00 76.19 94 ASN A C 1
ATOM 742 O O . ASN A 1 94 ? 6.327 2.228 -25.908 1.00 76.19 94 ASN A O 1
ATOM 746 N N . ILE A 1 95 ? 8.183 3.470 -25.611 1.00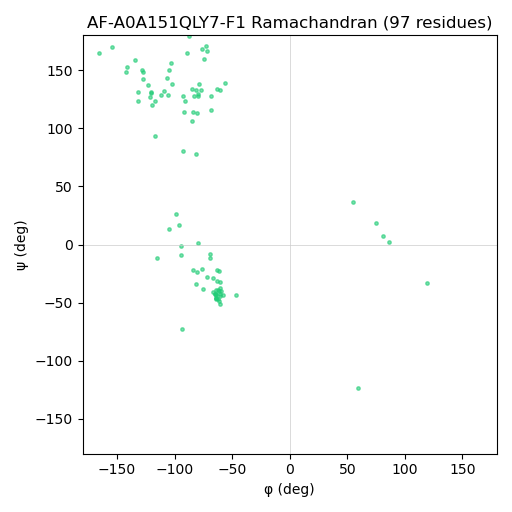 72.94 95 ILE A N 1
ATOM 747 C CA . ILE A 1 95 ? 7.859 3.971 -24.283 1.00 72.94 95 ILE A CA 1
ATOM 748 C C . ILE A 1 95 ? 6.689 4.946 -24.422 1.00 72.94 95 ILE A C 1
ATOM 750 O O . ILE A 1 95 ? 6.838 5.991 -25.059 1.00 72.94 95 ILE A O 1
ATOM 754 N N . GLU A 1 96 ? 5.543 4.613 -23.836 1.00 64.38 96 GLU A N 1
ATOM 755 C CA . GLU A 1 96 ? 4.420 5.542 -23.752 1.00 64.38 96 GLU A CA 1
ATOM 756 C C . GLU A 1 96 ? 4.679 6.524 -22.607 1.00 64.38 96 GLU A C 1
ATOM 758 O O . GLU A 1 96 ? 5.002 6.140 -21.477 1.00 64.38 96 GLU A O 1
ATOM 763 N N . GLN A 1 97 ? 4.584 7.812 -22.922 1.00 54.06 97 GLN A N 1
ATOM 764 C CA . GLN A 1 97 ? 4.533 8.862 -21.921 1.00 54.06 97 GLN A CA 1
ATOM 765 C C . GLN A 1 97 ? 3.072 8.969 -21.485 1.00 54.06 97 GLN A C 1
ATOM 767 O O . GLN A 1 97 ? 2.207 9.266 -22.304 1.00 54.06 97 GLN A O 1
ATOM 772 N N . VAL A 1 98 ? 2.798 8.635 -20.227 1.00 54.22 98 VAL A N 1
ATOM 773 C CA . VAL A 1 98 ? 1.495 8.902 -19.620 1.00 54.22 98 VAL A CA 1
ATOM 774 C C . VAL A 1 98 ? 1.531 10.376 -19.213 1.00 54.22 98 VAL A C 1
ATOM 776 O O . VAL A 1 98 ? 2.390 10.749 -18.413 1.00 54.22 98 VAL A O 1
ATOM 779 N N . ASP A 1 99 ? 0.704 11.196 -19.865 1.00 46.62 99 ASP A N 1
ATOM 780 C CA . ASP A 1 99 ? 0.526 12.626 -19.562 1.00 46.62 99 ASP A CA 1
ATOM 781 C C . ASP A 1 99 ? -0.106 12.851 -18.181 1.00 46.62 99 ASP A C 1
ATOM 783 O O . ASP A 1 99 ? -1.019 12.069 -17.815 1.00 46.62 99 ASP A O 1
#

Mean predicted aligned error: 5.77 Å

Organism: Cajanus cajan (NCBI:txid3821)

InterPro domains:
  IPR036188 FAD/NAD(P)-binding domain superfamily [SSF51905] (4-72)

pLDDT: mean 90.9, std 9.03, range [46.62, 98.5]

Nearest PDB structures (foldseek):
  6ip6-assembly1_2a  TM=2.852E-01  e=7.094E+00  Homo sapiens